Protein AF-A0A960SSP0-F1 (afdb_monomer_lite)

Radius of gyration: 25.11 Å; chains: 1; bounding box: 45×37×105 Å

Foldseek 3Di:
DVLLVVLLCVLVPDDALLNVLCVVLDPVVVVVVCVVVVADVVVVGDDFDWDFDFHWAQDPNDIDTDTDTDGNVRSVVSNVVPCVCVVRVVGCVLSVVLSVVLVVLVVVQVVLVVDPVSNVLSSVLSNQSVPQDDDPVRNSVSSVVSVVVNVVSPDDCVVVVVVVVVVPPDDDDDDD

Secondary structure (DSSP, 8-state):
-HHHHHHHHHHH----HHHHHHHHT-HHHHHHHHHHTT--GGGT------EEE--EEEETTEEEE--EEE-HHHHHHHTT-TTHHHH-TTTTHHHHHHHHHHHHTHHHHHHHTTSHHHHHHHHHHHHGGGT--SSHHHHHHHHHHHHHHHHHHHS-THHHHHHHHHTT--PPPPP-

Sequence (176 aa):
TRAVIWNLHKVMAIKDEIFVAHQLTSEEKHRRDRARFSIDPERGDRLSYRHLNRPQFALWGREFAWNMKTRDWMLNIMKRLKWLRRVLPDWHRPERDFRDWYLSLLPGFEQAARRTSDYERFLQVLRLPEEVSGYREIRYPKMAEARARAEKLLQPEAAAEGVQRESRSVPKPERV

pLDDT: mean 83.31, std 13.21, range [41.38, 95.31]

Structure (mmCIF, N/CA/C/O backbone):
data_AF-A0A960SSP0-F1
#
_entry.id   AF-A0A960SSP0-F1
#
loop_
_atom_site.group_PDB
_atom_site.id
_atom_site.type_symbol
_atom_site.label_atom_id
_atom_site.label_alt_id
_atom_site.label_comp_id
_atom_site.label_asym_id
_atom_site.label_entity_id
_atom_site.label_seq_id
_atom_site.pdbx_PDB_ins_code
_atom_site.Cartn_x
_atom_site.Cartn_y
_atom_site.Cartn_z
_atom_site.occupancy
_atom_site.B_iso_or_equiv
_atom_site.auth_seq_id
_atom_site.auth_comp_id
_atom_site.auth_asym_id
_atom_site.auth_atom_id
_atom_site.pdbx_PDB_model_num
ATOM 1 N N . THR A 1 1 ? -18.742 9.582 4.870 1.00 72.81 1 THR A N 1
ATOM 2 C CA . THR A 1 1 ? -17.690 10.590 5.148 1.00 72.81 1 THR A CA 1
ATOM 3 C C . THR A 1 1 ? -16.520 10.421 4.197 1.00 72.81 1 THR A C 1
ATOM 5 O O . THR A 1 1 ? -16.103 9.290 3.979 1.00 72.81 1 THR A O 1
ATOM 8 N N . ARG A 1 2 ? -15.971 11.508 3.625 1.00 86.31 2 ARG A N 1
ATOM 9 C CA . ARG A 1 2 ? -14.882 11.459 2.618 1.00 86.31 2 ARG A CA 1
ATOM 10 C C . ARG A 1 2 ? -13.644 10.673 3.080 1.00 86.31 2 ARG A C 1
ATOM 12 O O . ARG A 1 2 ? -13.039 9.977 2.274 1.00 86.31 2 ARG A O 1
ATOM 19 N N . ALA A 1 3 ? -13.312 10.758 4.371 1.00 85.44 3 ALA A N 1
ATOM 20 C CA . ALA A 1 3 ? -12.168 10.067 4.969 1.00 85.44 3 ALA A CA 1
ATOM 21 C C . ALA A 1 3 ? -12.239 8.540 4.798 1.00 85.44 3 ALA A C 1
ATOM 23 O O . ALA A 1 3 ? -11.236 7.931 4.450 1.00 85.44 3 ALA A O 1
ATOM 24 N N . VAL A 1 4 ? -13.427 7.940 4.956 1.00 87.06 4 VAL A N 1
ATOM 25 C CA . VAL A 1 4 ? -13.623 6.490 4.780 1.00 87.06 4 VAL A CA 1
ATOM 26 C C . VAL A 1 4 ? -13.275 6.075 3.359 1.00 87.06 4 VAL A C 1
ATOM 28 O O . VAL A 1 4 ? -12.458 5.189 3.166 1.00 87.06 4 VAL A O 1
ATOM 31 N N . ILE A 1 5 ? -13.851 6.746 2.359 1.00 89.12 5 ILE A N 1
ATOM 32 C CA . ILE A 1 5 ? -13.643 6.405 0.944 1.00 89.12 5 ILE A CA 1
ATOM 33 C C . ILE A 1 5 ? -12.162 6.551 0.574 1.00 89.12 5 ILE A C 1
ATOM 35 O O . ILE A 1 5 ? -11.574 5.659 -0.035 1.00 89.12 5 ILE A O 1
ATOM 39 N N . TRP A 1 6 ? -11.552 7.666 0.981 1.00 92.19 6 TRP A N 1
ATOM 40 C CA . TRP A 1 6 ? -10.153 7.965 0.691 1.00 92.19 6 TRP A CA 1
ATOM 41 C C . TRP A 1 6 ? -9.195 6.941 1.311 1.00 92.19 6 TRP A C 1
ATOM 43 O O . TRP A 1 6 ? -8.344 6.375 0.619 1.00 92.19 6 TRP A O 1
ATOM 53 N N . ASN A 1 7 ? -9.349 6.671 2.608 1.00 93.00 7 ASN A N 1
ATOM 54 C CA . ASN A 1 7 ? -8.443 5.790 3.335 1.00 93.00 7 ASN A CA 1
ATOM 55 C C . ASN A 1 7 ? -8.711 4.317 3.046 1.00 93.00 7 ASN A C 1
ATOM 57 O O . ASN A 1 7 ? -7.754 3.550 2.983 1.00 93.00 7 ASN A O 1
ATOM 61 N N . LEU A 1 8 ? -9.955 3.937 2.742 1.00 92.31 8 LEU A N 1
ATOM 62 C CA . LEU A 1 8 ? -10.277 2.608 2.234 1.00 92.31 8 LEU A CA 1
ATOM 63 C C . LEU A 1 8 ? -9.542 2.331 0.918 1.00 92.31 8 LEU A C 1
ATOM 65 O O . LEU A 1 8 ? -8.836 1.331 0.807 1.00 92.31 8 LEU A O 1
ATOM 69 N N . HIS A 1 9 ? -9.625 3.248 -0.050 1.00 91.50 9 HIS A N 1
ATOM 70 C CA . HIS A 1 9 ? -8.856 3.133 -1.290 1.00 91.50 9 HIS A CA 1
ATOM 71 C C . HIS A 1 9 ? -7.350 3.015 -1.006 1.00 91.50 9 HIS A C 1
ATOM 73 O O . HIS A 1 9 ? -6.680 2.147 -1.567 1.00 91.50 9 HIS A O 1
ATOM 79 N N . LYS A 1 10 ? -6.819 3.839 -0.091 1.00 91.38 10 LYS A N 1
ATOM 80 C CA . LYS A 1 10 ? -5.401 3.812 0.287 1.00 91.38 10 LYS A CA 1
ATOM 81 C C . LYS A 1 10 ? -4.963 2.450 0.838 1.00 91.38 10 LYS A C 1
ATOM 83 O O . LYS A 1 10 ? -3.940 1.937 0.391 1.00 91.38 10 LYS A O 1
ATOM 88 N N . VAL A 1 11 ? -5.707 1.863 1.780 1.00 92.62 11 VAL A N 1
ATOM 89 C CA . VAL A 1 11 ? -5.340 0.568 2.392 1.00 92.62 11 VAL A CA 1
ATOM 90 C C . VAL A 1 11 ? -5.594 -0.619 1.463 1.00 92.62 11 VAL A C 1
ATOM 92 O O . VAL A 1 11 ? -4.915 -1.636 1.566 1.00 92.62 11 VAL A O 1
ATOM 95 N N . MET A 1 12 ? -6.533 -0.495 0.520 1.00 89.75 12 MET A N 1
ATOM 96 C CA . MET A 1 12 ? -6.771 -1.514 -0.505 1.00 89.75 12 MET A CA 1
ATOM 97 C C . MET A 1 12 ? -5.713 -1.496 -1.616 1.00 89.75 12 MET A C 1
ATOM 99 O O . MET A 1 12 ? -5.449 -2.535 -2.222 1.00 89.75 12 MET A O 1
ATOM 103 N N . ALA A 1 13 ? -5.082 -0.347 -1.873 1.00 88.81 13 ALA A N 1
ATOM 104 C CA . ALA A 1 13 ? -4.062 -0.162 -2.904 1.00 88.81 13 ALA A CA 1
ATOM 105 C C . ALA A 1 13 ? -2.682 -0.724 -2.497 1.00 88.81 13 ALA A C 1
ATOM 107 O O . ALA A 1 13 ? -1.667 -0.020 -2.518 1.00 88.81 13 ALA A O 1
ATOM 108 N N . ILE A 1 14 ? -2.631 -2.012 -2.147 1.00 85.81 14 ILE A N 1
ATOM 109 C CA . ILE A 1 14 ? -1.393 -2.721 -1.808 1.00 85.81 14 ILE A CA 1
ATOM 110 C C . ILE A 1 14 ? -0.559 -2.899 -3.083 1.00 85.81 14 ILE A C 1
ATOM 112 O O . ILE A 1 14 ? -0.909 -3.666 -3.983 1.00 85.81 14 ILE A O 1
ATOM 116 N N . LYS A 1 15 ? 0.555 -2.166 -3.169 1.00 82.12 15 LYS A N 1
ATOM 117 C CA . LYS A 1 15 ? 1.487 -2.224 -4.300 1.00 82.12 15 LYS A CA 1
ATOM 118 C C . LYS A 1 15 ? 2.500 -3.342 -4.086 1.00 82.12 15 LYS A C 1
ATOM 120 O O . 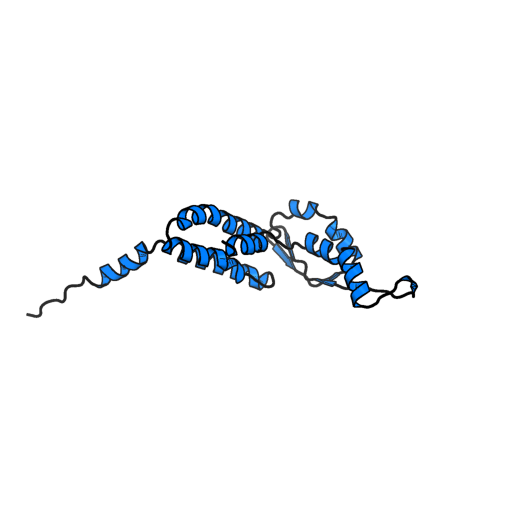LYS A 1 15 ? 3.585 -3.094 -3.566 1.00 82.12 15 LYS A O 1
ATOM 125 N N . ASP A 1 16 ? 2.141 -4.549 -4.501 1.00 86.44 16 ASP A N 1
ATOM 126 C CA . ASP A 1 16 ? 3.095 -5.654 -4.564 1.00 86.44 16 ASP A CA 1
ATOM 127 C C . ASP A 1 16 ? 4.009 -5.562 -5.794 1.00 86.44 16 ASP A C 1
ATOM 129 O O . ASP A 1 16 ? 3.751 -4.822 -6.748 1.00 86.44 16 ASP A O 1
ATOM 133 N N . GLU A 1 17 ? 5.104 -6.316 -5.791 1.00 86.25 17 GLU A N 1
ATOM 134 C CA . GLU A 1 17 ? 6.121 -6.242 -6.836 1.00 86.25 17 GLU A CA 1
ATOM 135 C C . GLU A 1 17 ? 5.588 -6.712 -8.197 1.00 86.25 17 GLU A C 1
ATOM 137 O O . GLU A 1 17 ? 6.071 -6.250 -9.229 1.00 86.25 17 GLU A O 1
ATOM 142 N N . ILE A 1 18 ? 4.560 -7.570 -8.230 1.00 88.19 18 ILE A N 1
ATOM 143 C CA . ILE A 1 18 ? 3.871 -7.959 -9.474 1.00 88.19 18 ILE A CA 1
ATOM 144 C C . ILE A 1 18 ? 3.115 -6.766 -10.057 1.00 88.19 18 ILE A C 1
ATOM 146 O O . ILE A 1 18 ? 3.215 -6.495 -11.256 1.00 88.19 18 ILE A O 1
ATOM 150 N N . PHE A 1 19 ? 2.366 -6.044 -9.224 1.00 88.19 19 PHE A N 1
ATOM 151 C CA . PHE A 1 19 ? 1.641 -4.847 -9.626 1.00 88.19 19 PHE A CA 1
ATOM 152 C C . PHE A 1 19 ? 2.610 -3.742 -10.047 1.00 88.19 19 PHE A C 1
ATOM 154 O O . PHE A 1 19 ? 2.418 -3.126 -11.093 1.00 88.19 19 PHE A O 1
ATOM 161 N N . VAL A 1 20 ? 3.699 -3.539 -9.302 1.00 87.75 20 VAL A N 1
ATOM 162 C CA . VAL A 1 20 ? 4.761 -2.593 -9.673 1.00 87.75 20 VAL A CA 1
ATOM 163 C C . VAL A 1 20 ? 5.387 -2.979 -11.014 1.00 87.75 20 VAL A C 1
ATOM 165 O O . VAL A 1 20 ? 5.514 -2.125 -11.887 1.00 87.75 20 VAL A O 1
ATOM 168 N N . ALA A 1 21 ? 5.713 -4.255 -11.231 1.00 90.69 21 ALA A N 1
ATOM 169 C CA . ALA A 1 21 ? 6.261 -4.730 -12.499 1.00 90.69 21 ALA A CA 1
ATOM 170 C C . ALA A 1 21 ? 5.289 -4.516 -13.669 1.00 90.69 21 ALA A C 1
ATOM 172 O O . ALA A 1 21 ? 5.709 -4.115 -14.756 1.00 90.69 21 ALA A O 1
ATOM 173 N N . HIS A 1 22 ? 3.988 -4.726 -13.451 1.00 91.44 22 HIS A N 1
ATOM 174 C CA . HIS A 1 22 ? 2.963 -4.419 -14.445 1.00 91.44 22 HIS A CA 1
ATOM 175 C C . HIS A 1 22 ? 2.925 -2.921 -14.779 1.00 91.44 22 HIS A C 1
ATOM 177 O O . HIS A 1 22 ? 3.015 -2.562 -15.950 1.00 91.44 22 HIS A O 1
ATOM 183 N N . GLN A 1 23 ? 2.884 -2.051 -13.765 1.00 90.44 23 GLN A N 1
ATOM 184 C CA . GLN A 1 23 ? 2.851 -0.597 -13.952 1.00 90.44 23 GLN A CA 1
ATOM 185 C C . GLN A 1 23 ? 4.121 -0.053 -14.617 1.00 90.44 23 GLN A C 1
ATOM 187 O O . GLN A 1 23 ? 4.051 0.883 -15.409 1.00 90.44 23 GLN A O 1
ATOM 192 N N . LEU A 1 24 ? 5.286 -0.624 -14.304 1.00 89.06 24 LEU A N 1
ATOM 193 C CA . LEU A 1 24 ? 6.568 -0.211 -14.878 1.00 89.06 24 LEU A CA 1
ATOM 194 C C . LEU A 1 24 ? 6.767 -0.670 -16.323 1.00 89.06 24 LEU A C 1
ATOM 196 O O . LEU A 1 24 ? 7.598 -0.084 -17.005 1.00 89.06 24 LEU A O 1
ATOM 200 N N . THR A 1 25 ? 6.017 -1.675 -16.778 1.00 90.38 25 THR A N 1
ATOM 201 C CA . THR A 1 25 ? 6.098 -2.226 -18.142 1.00 90.38 25 THR A CA 1
ATOM 202 C C . THR A 1 25 ? 4.825 -1.983 -18.953 1.00 90.38 25 THR A C 1
ATOM 204 O O . THR A 1 25 ? 4.593 -2.666 -19.955 1.00 90.38 25 THR A O 1
ATOM 207 N N . SER A 1 26 ? 3.961 -1.067 -18.505 1.00 91.25 26 SER A N 1
ATOM 208 C CA . SER A 1 26 ? 2.703 -0.771 -19.185 1.00 91.25 26 SER A CA 1
ATOM 209 C C . SER A 1 26 ?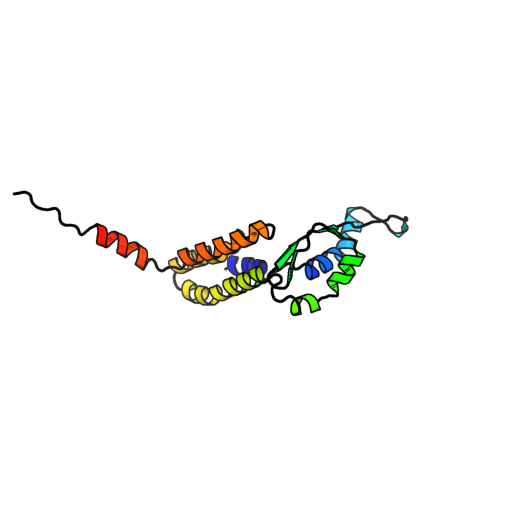 2.935 0.069 -20.441 1.00 91.25 26 SER A C 1
ATOM 211 O O . SER A 1 26 ? 3.784 0.963 -20.483 1.00 91.25 26 SER A O 1
ATOM 213 N N . GLU A 1 27 ? 2.141 -0.193 -21.479 1.00 90.62 27 GLU A N 1
ATOM 214 C CA . GLU A 1 27 ? 2.230 0.555 -22.736 1.00 90.62 27 GLU A CA 1
ATOM 215 C C . GLU A 1 27 ? 1.896 2.034 -22.549 1.00 90.62 27 GLU A C 1
ATOM 217 O O . GLU A 1 27 ? 2.519 2.891 -23.170 1.00 90.62 27 GLU A O 1
ATOM 222 N N . GLU A 1 28 ? 0.951 2.343 -21.661 1.00 91.56 28 GLU A N 1
ATOM 223 C CA . GLU A 1 28 ? 0.579 3.715 -21.321 1.00 91.56 28 GLU A CA 1
ATOM 224 C C . GLU A 1 28 ? 1.751 4.493 -20.725 1.00 91.56 28 GLU A C 1
ATOM 226 O O . GLU A 1 28 ? 1.990 5.638 -21.114 1.00 91.56 28 GLU A O 1
ATOM 231 N N . LYS A 1 29 ? 2.510 3.868 -19.813 1.00 90.25 29 LYS A N 1
ATOM 232 C CA . LYS A 1 29 ? 3.726 4.463 -19.255 1.00 90.25 29 LYS A CA 1
ATOM 233 C C . LYS A 1 29 ? 4.740 4.708 -20.365 1.00 90.25 29 LYS A C 1
ATOM 235 O O . LYS A 1 29 ? 5.230 5.824 -20.486 1.00 90.25 29 LYS A O 1
ATOM 240 N N . HIS A 1 30 ? 5.010 3.708 -21.204 1.00 90.31 30 HIS A N 1
ATOM 241 C CA . HIS A 1 30 ? 5.970 3.864 -22.297 1.00 90.31 30 HIS A CA 1
ATOM 242 C C . HIS A 1 30 ? 5.548 4.958 -23.285 1.00 90.31 30 HIS A C 1
ATOM 244 O O . HIS A 1 30 ? 6.385 5.733 -23.735 1.00 90.31 30 HIS A O 1
ATOM 250 N N . ARG A 1 31 ? 4.253 5.066 -23.604 1.00 89.94 31 ARG A N 1
ATOM 251 C CA . ARG A 1 31 ? 3.712 6.125 -24.470 1.00 89.94 31 ARG A CA 1
ATOM 252 C C . ARG A 1 31 ? 3.901 7.505 -23.843 1.00 89.94 31 ARG A C 1
ATOM 254 O O . ARG A 1 31 ? 4.348 8.422 -24.525 1.00 89.94 31 ARG A O 1
ATOM 261 N N . ARG A 1 32 ? 3.606 7.640 -22.547 1.00 91.38 32 ARG A N 1
ATOM 262 C CA . ARG A 1 32 ? 3.792 8.886 -21.792 1.00 91.38 32 ARG A CA 1
ATOM 263 C C . ARG A 1 32 ? 5.261 9.285 -21.710 1.00 91.38 32 ARG A C 1
ATOM 265 O O . ARG A 1 32 ? 5.570 10.456 -21.890 1.00 91.38 32 ARG A O 1
ATOM 272 N N . ASP A 1 33 ? 6.152 8.332 -21.464 1.00 91.12 33 ASP A N 1
ATOM 273 C CA . ASP A 1 33 ? 7.590 8.585 -21.395 1.00 91.12 33 ASP A CA 1
ATOM 274 C C . ASP A 1 33 ? 8.135 8.999 -22.768 1.00 91.12 33 ASP A C 1
ATOM 276 O O . ASP A 1 33 ? 8.854 9.990 -22.855 1.00 91.12 33 ASP A O 1
ATOM 280 N N . ARG A 1 34 ? 7.732 8.318 -23.852 1.00 90.06 34 ARG A N 1
ATOM 281 C CA . ARG A 1 34 ? 8.105 8.720 -25.219 1.00 90.06 34 ARG A CA 1
ATOM 282 C C . ARG A 1 34 ? 7.650 10.137 -25.543 1.00 90.06 34 ARG A C 1
ATOM 284 O O . ARG A 1 34 ? 8.454 10.922 -26.025 1.00 90.06 34 ARG A O 1
ATOM 291 N N . ALA A 1 35 ? 6.402 10.478 -25.220 1.00 90.69 35 ALA A N 1
ATOM 292 C CA . ALA A 1 35 ? 5.884 11.829 -25.420 1.00 90.69 35 ALA A CA 1
ATOM 293 C C . ALA A 1 35 ? 6.632 12.867 -24.568 1.00 90.69 35 ALA A C 1
ATOM 295 O O . ALA A 1 35 ? 6.958 13.944 -25.049 1.00 90.69 35 ALA A O 1
ATOM 296 N N . ARG A 1 36 ? 6.941 12.537 -23.308 1.00 90.94 36 ARG A N 1
ATOM 297 C CA . ARG A 1 36 ? 7.645 13.434 -22.383 1.00 90.94 36 ARG A CA 1
ATOM 298 C C . ARG A 1 36 ? 9.068 13.752 -22.835 1.00 90.94 36 ARG A C 1
ATOM 300 O O . ARG A 1 36 ? 9.532 14.864 -22.615 1.00 90.94 36 ARG A O 1
ATOM 307 N N . PHE A 1 37 ? 9.759 12.767 -23.396 1.00 88.62 37 PHE A N 1
ATOM 308 C CA . PHE A 1 37 ? 11.144 12.903 -23.843 1.00 88.62 37 PHE A CA 1
ATOM 309 C C . PHE A 1 37 ? 11.264 13.145 -25.354 1.00 88.62 37 PHE A C 1
ATOM 311 O O . PHE A 1 37 ? 12.374 13.100 -25.871 1.00 88.62 37 PHE A O 1
ATOM 318 N N . SER A 1 38 ? 10.146 13.394 -26.048 1.00 88.62 38 SER A N 1
ATOM 319 C CA . SER A 1 38 ? 10.092 13.607 -27.501 1.00 88.62 38 SER A CA 1
ATOM 320 C C . SER A 1 38 ? 10.831 12.527 -28.304 1.00 88.62 38 SER A C 1
ATOM 322 O O . SER A 1 38 ? 11.517 12.830 -29.272 1.00 88.62 38 SER A O 1
ATOM 324 N N . ILE A 1 39 ? 10.709 11.269 -27.871 1.00 85.44 39 ILE A N 1
ATOM 325 C CA . ILE A 1 39 ? 11.385 10.117 -28.475 1.00 85.44 39 ILE A CA 1
ATOM 326 C C . ILE A 1 39 ? 10.571 9.636 -29.668 1.00 85.44 39 ILE A C 1
ATOM 328 O O . ILE A 1 39 ? 9.436 9.180 -29.486 1.00 85.44 39 ILE A O 1
ATOM 332 N N . ASP A 1 40 ? 11.175 9.673 -30.853 1.00 84.12 40 ASP A N 1
ATOM 333 C CA . ASP A 1 40 ? 10.576 9.181 -32.089 1.00 84.12 40 ASP A CA 1
ATOM 334 C C . ASP A 1 40 ? 11.295 7.904 -32.571 1.00 84.12 40 ASP A C 1
ATOM 336 O O . ASP A 1 40 ? 12.419 7.968 -33.083 1.00 84.12 40 ASP A O 1
ATOM 340 N N . PRO A 1 41 ? 10.672 6.716 -32.420 1.00 80.12 41 PRO A N 1
ATOM 341 C CA . PRO A 1 41 ? 11.258 5.463 -32.885 1.00 80.12 41 PRO A CA 1
ATOM 342 C C . PRO A 1 41 ? 11.528 5.439 -34.393 1.00 80.12 41 PRO A C 1
ATOM 344 O O . PRO A 1 41 ? 12.458 4.754 -34.817 1.00 80.12 41 PRO A O 1
ATO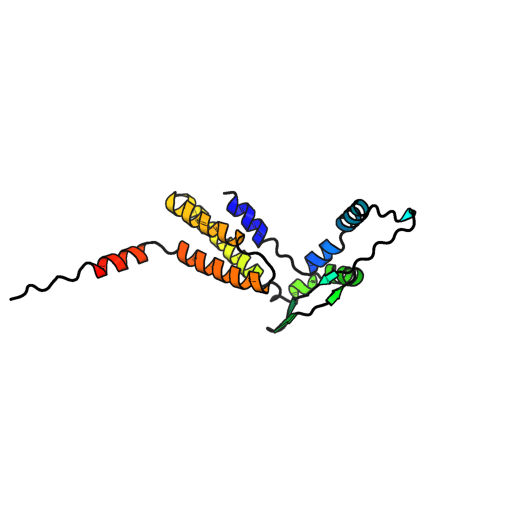M 347 N N . GLU A 1 42 ? 10.751 6.173 -35.200 1.00 83.69 42 GLU A N 1
ATOM 348 C CA . GLU A 1 42 ? 10.916 6.208 -36.659 1.00 83.69 42 GLU A CA 1
ATOM 349 C C . GLU A 1 42 ? 12.162 6.997 -37.074 1.00 83.69 42 GLU A C 1
ATOM 351 O O . GLU A 1 42 ? 12.784 6.692 -38.090 1.00 83.69 42 GLU A O 1
ATOM 356 N N . ARG A 1 43 ? 12.601 7.947 -36.238 1.00 84.56 43 ARG A N 1
ATOM 357 C CA . ARG A 1 43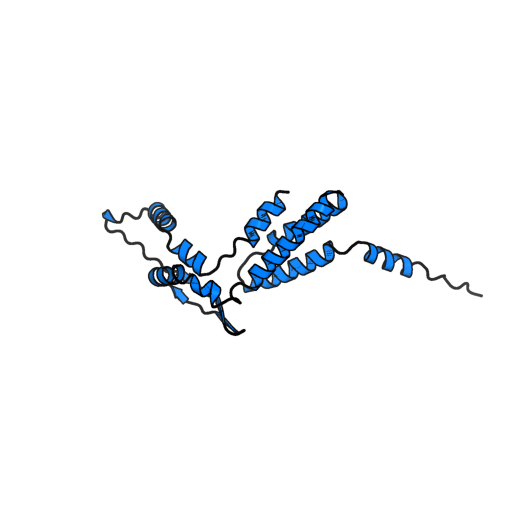 ? 13.878 8.665 -36.397 1.00 84.56 43 ARG A CA 1
ATOM 358 C C . ARG A 1 43 ? 15.085 7.885 -35.872 1.00 84.56 43 ARG A C 1
ATOM 360 O O . ARG A 1 43 ? 16.217 8.335 -36.030 1.00 84.56 43 ARG A O 1
ATOM 367 N N . GLY A 1 44 ? 14.857 6.714 -35.274 1.00 85.31 44 GLY A N 1
ATOM 368 C CA . GLY A 1 44 ? 15.898 5.854 -34.712 1.00 85.31 44 GLY A CA 1
ATOM 369 C C . GLY A 1 44 ? 16.198 6.090 -33.229 1.00 85.31 44 GLY A C 1
ATOM 370 O O . GLY A 1 44 ? 17.140 5.482 -32.709 1.00 85.31 44 GLY A O 1
ATOM 371 N N . ASP A 1 45 ? 15.407 6.909 -32.527 1.00 86.69 45 ASP A N 1
ATOM 372 C CA . ASP A 1 45 ? 15.612 7.162 -31.102 1.00 86.69 45 ASP A CA 1
ATOM 373 C C . ASP A 1 45 ? 15.345 5.906 -30.263 1.00 86.69 45 ASP A C 1
ATOM 375 O O . ASP A 1 45 ? 14.397 5.145 -30.485 1.00 86.69 45 ASP A O 1
ATOM 379 N N . ARG A 1 46 ? 16.178 5.688 -29.241 1.00 83.62 46 ARG A N 1
ATOM 380 C CA . ARG A 1 46 ? 16.072 4.528 -28.347 1.00 83.62 46 ARG A CA 1
ATOM 381 C C . ARG A 1 46 ? 15.920 4.965 -26.903 1.00 83.62 46 ARG A C 1
ATOM 383 O O . ARG A 1 46 ? 16.731 5.722 -26.380 1.00 83.62 46 ARG A O 1
ATOM 390 N N . LEU A 1 47 ? 14.930 4.389 -26.228 1.00 85.19 47 LEU A N 1
ATOM 391 C CA . LEU A 1 47 ? 14.729 4.545 -24.793 1.00 85.19 47 LEU A CA 1
ATOM 392 C C . LEU A 1 47 ? 15.048 3.226 -24.088 1.00 85.19 47 LEU A C 1
ATOM 394 O O . LEU A 1 47 ? 14.449 2.192 -24.381 1.00 85.19 47 LEU A O 1
ATOM 398 N N . SER A 1 48 ? 16.004 3.255 -23.158 1.00 85.31 48 SER A N 1
ATOM 399 C CA . SER A 1 48 ? 16.373 2.087 -22.357 1.00 85.31 48 SER A CA 1
ATOM 400 C C . SER A 1 48 ? 16.015 2.297 -20.892 1.00 85.31 48 SER A C 1
ATOM 402 O O . SER A 1 48 ? 16.460 3.267 -20.279 1.00 85.31 48 SER A O 1
ATOM 404 N N . TYR A 1 49 ? 15.273 1.359 -20.312 1.00 88.50 49 TYR A N 1
ATOM 405 C CA . TYR A 1 49 ? 14.851 1.435 -18.920 1.00 88.50 49 TYR A CA 1
ATOM 406 C C . TYR A 1 49 ? 15.776 0.640 -17.994 1.00 88.50 49 TYR A C 1
ATOM 408 O O . TYR A 1 49 ? 16.090 -0.536 -18.218 1.00 88.50 49 TYR A O 1
ATOM 416 N N . ARG A 1 50 ? 16.206 1.297 -16.915 1.00 88.81 50 ARG A N 1
ATOM 417 C CA . ARG A 1 50 ? 16.952 0.698 -15.805 1.00 88.81 50 ARG A CA 1
ATOM 418 C C . ARG A 1 50 ? 16.234 1.040 -14.513 1.00 88.81 50 ARG A C 1
ATOM 420 O O . ARG A 1 50 ? 16.141 2.207 -14.153 1.00 88.81 50 ARG A O 1
ATOM 427 N N . HIS A 1 51 ? 15.745 0.020 -13.817 1.00 87.62 51 HIS A N 1
ATOM 428 C CA . HIS A 1 51 ? 14.976 0.213 -12.591 1.00 87.62 51 HIS A CA 1
ATOM 429 C C . HIS A 1 51 ? 15.831 -0.158 -11.386 1.00 87.62 51 HIS A C 1
ATOM 431 O O . HIS A 1 51 ? 16.347 -1.277 -11.305 1.00 87.62 51 HIS A O 1
ATOM 437 N N . LEU A 1 52 ? 15.990 0.791 -10.468 1.00 86.06 52 LEU A N 1
ATOM 438 C CA . LEU A 1 52 ? 16.626 0.572 -9.174 1.00 86.06 52 LEU A CA 1
ATOM 439 C C . LEU A 1 52 ? 15.563 0.034 -8.223 1.00 86.06 52 LEU A C 1
ATOM 441 O O . LEU A 1 52 ? 14.720 0.789 -7.748 1.00 86.06 52 LEU A O 1
ATOM 445 N N . ASN A 1 53 ? 15.582 -1.276 -7.990 1.00 81.62 53 ASN A N 1
ATOM 446 C CA . ASN A 1 53 ? 14.586 -1.946 -7.169 1.00 81.62 53 ASN A CA 1
ATOM 447 C C . ASN A 1 53 ? 15.252 -2.635 -5.978 1.00 81.62 53 ASN A C 1
ATOM 449 O O . ASN A 1 53 ? 16.348 -3.187 -6.089 1.00 81.62 53 ASN A O 1
ATOM 453 N N . ARG A 1 54 ? 14.550 -2.635 -4.846 1.00 82.50 54 ARG A N 1
ATOM 454 C CA . ARG A 1 54 ? 14.893 -3.426 -3.665 1.00 82.50 54 ARG A CA 1
ATOM 455 C C . ARG A 1 54 ? 13.760 -4.417 -3.403 1.00 82.50 54 ARG A C 1
ATOM 457 O O . ARG A 1 54 ? 12.929 -4.133 -2.542 1.00 82.50 54 ARG A O 1
ATOM 464 N N . PRO A 1 55 ? 13.637 -5.494 -4.205 1.00 79.94 55 PRO A N 1
ATOM 465 C CA . PRO A 1 55 ? 12.586 -6.485 -4.001 1.00 79.94 55 PRO A CA 1
ATOM 466 C C . PRO A 1 55 ? 12.675 -7.069 -2.590 1.00 79.94 55 PRO A C 1
ATOM 468 O O . PRO A 1 55 ? 13.779 -7.309 -2.092 1.00 79.94 55 PRO A O 1
ATOM 471 N N . GLN A 1 56 ? 11.519 -7.273 -1.957 1.00 80.25 56 GLN A N 1
ATOM 472 C CA . GLN A 1 56 ? 11.446 -7.846 -0.619 1.00 80.25 56 GLN A CA 1
ATOM 473 C C . GLN A 1 56 ? 10.447 -8.996 -0.596 1.00 80.25 56 GLN A C 1
ATOM 475 O O . GLN A 1 56 ? 9.259 -8.819 -0.862 1.00 80.25 56 GLN A O 1
ATOM 480 N N . PHE A 1 57 ? 10.929 -10.182 -0.242 1.00 81.31 57 PHE A N 1
ATOM 481 C CA . PHE A 1 57 ? 10.104 -11.380 -0.148 1.00 81.31 57 PHE A CA 1
ATOM 482 C C . PHE A 1 57 ? 10.161 -11.944 1.265 1.00 81.31 57 PHE A C 1
ATOM 484 O O . PHE A 1 57 ? 11.232 -12.040 1.859 1.00 81.31 57 PHE A O 1
ATOM 491 N N . ALA A 1 58 ? 9.006 -12.344 1.785 1.00 79.81 58 ALA A N 1
ATOM 492 C CA . ALA A 1 58 ? 8.919 -13.155 2.989 1.00 79.81 58 ALA A CA 1
ATOM 493 C C . ALA A 1 58 ? 8.815 -14.624 2.559 1.00 79.81 58 ALA A C 1
ATOM 495 O O . ALA A 1 58 ? 7.847 -15.005 1.899 1.00 79.81 58 ALA A O 1
ATOM 496 N N . LEU A 1 59 ? 9.824 -15.431 2.891 1.00 78.19 59 LEU A N 1
ATOM 497 C CA . LEU A 1 59 ? 9.859 -16.866 2.605 1.00 78.19 59 LEU A CA 1
ATOM 498 C C . LEU A 1 59 ? 10.286 -17.619 3.870 1.00 78.19 59 LEU A C 1
ATOM 500 O O . LEU A 1 59 ? 11.340 -17.334 4.434 1.00 78.19 59 LEU A O 1
ATOM 504 N N . TRP A 1 60 ? 9.463 -18.573 4.316 1.00 74.94 60 TRP A N 1
ATOM 505 C CA . TRP A 1 60 ? 9.713 -19.406 5.507 1.00 74.94 60 TRP A CA 1
ATOM 506 C C . TRP A 1 60 ? 10.075 -18.604 6.771 1.00 74.94 60 TRP A C 1
ATOM 508 O O . TRP A 1 60 ? 11.024 -18.930 7.480 1.00 74.94 60 TRP A O 1
ATOM 518 N N . GLY A 1 61 ? 9.351 -17.511 7.030 1.00 74.88 61 GLY A N 1
ATOM 519 C CA . GLY A 1 61 ? 9.598 -16.646 8.191 1.00 74.88 61 GLY A CA 1
ATOM 520 C C . GLY A 1 61 ? 10.885 -15.817 8.115 1.00 74.88 61 GLY A C 1
ATOM 521 O O . GLY A 1 61 ? 11.223 -15.135 9.078 1.00 74.88 61 GLY A O 1
ATOM 522 N N . ARG A 1 62 ? 11.603 -15.846 6.985 1.00 78.44 62 ARG A N 1
ATOM 523 C CA . ARG A 1 62 ? 12.775 -15.004 6.727 1.00 78.44 62 ARG A CA 1
ATOM 524 C C . ARG A 1 62 ? 12.440 -13.944 5.689 1.00 78.44 62 ARG A C 1
ATOM 526 O O . ARG A 1 62 ? 11.811 -14.228 4.668 1.00 78.44 62 ARG A O 1
ATOM 533 N N . GLU A 1 63 ? 12.881 -12.720 5.948 1.00 80.75 63 GLU A N 1
ATOM 534 C CA . GLU A 1 63 ? 12.770 -11.624 4.993 1.00 80.75 63 GLU A CA 1
ATOM 535 C C . GLU A 1 63 ? 14.029 -11.552 4.131 1.00 80.75 63 GLU A C 1
ATOM 537 O O . GLU A 1 63 ? 15.139 -11.349 4.619 1.00 80.75 63 GLU A O 1
ATOM 542 N N . PHE A 1 64 ? 13.846 -11.710 2.827 1.00 82.81 64 PHE A N 1
ATOM 543 C CA . PHE A 1 64 ? 14.896 -11.565 1.834 1.00 82.81 64 PHE A CA 1
ATOM 544 C C . PHE A 1 64 ? 14.729 -10.219 1.145 1.00 82.81 64 PHE A C 1
ATOM 546 O O . PHE A 1 64 ? 13.763 -10.008 0.414 1.00 82.81 64 PHE A O 1
ATOM 553 N N . ALA A 1 65 ? 15.683 -9.318 1.365 1.00 84.25 65 ALA A N 1
ATOM 554 C CA . ALA A 1 65 ? 15.735 -8.016 0.718 1.00 84.25 65 ALA A CA 1
ATOM 555 C C . ALA A 1 65 ? 17.130 -7.785 0.139 1.00 84.25 65 ALA A C 1
ATOM 557 O O . ALA A 1 65 ? 18.126 -7.866 0.854 1.00 84.25 65 ALA A O 1
ATOM 558 N N . TRP A 1 66 ? 17.209 -7.451 -1.145 1.00 86.62 66 TRP A N 1
ATOM 559 C CA . TRP A 1 66 ? 18.477 -7.139 -1.804 1.00 86.62 66 TRP A CA 1
ATOM 560 C C . TRP A 1 66 ? 18.305 -5.997 -2.796 1.00 86.62 66 TRP A C 1
ATOM 562 O O . TRP A 1 66 ? 17.214 -5.770 -3.311 1.00 86.62 66 TRP A O 1
ATOM 572 N N . ASN A 1 67 ? 19.384 -5.268 -3.069 1.00 87.19 67 ASN A N 1
ATOM 573 C CA . ASN A 1 67 ? 19.387 -4.208 -4.072 1.00 87.19 67 ASN A CA 1
ATOM 574 C C . ASN A 1 67 ? 19.704 -4.807 -5.444 1.00 87.19 67 ASN A C 1
ATOM 576 O O . ASN A 1 67 ? 20.714 -5.490 -5.608 1.00 87.19 67 ASN A O 1
ATOM 580 N N . MET A 1 68 ? 18.863 -4.539 -6.441 1.00 87.12 68 MET A N 1
ATOM 581 C CA . MET A 1 68 ? 19.036 -5.067 -7.791 1.00 87.12 68 MET A CA 1
ATOM 582 C C . MET A 1 68 ? 18.681 -4.030 -8.854 1.00 87.12 68 MET A C 1
ATOM 584 O O . MET A 1 68 ? 17.667 -3.336 -8.787 1.00 87.12 68 MET A O 1
ATOM 588 N N . LYS A 1 69 ? 19.512 -3.968 -9.897 1.00 88.69 69 LYS A N 1
ATOM 589 C CA . LYS A 1 69 ? 19.220 -3.205 -11.113 1.00 88.69 69 LYS A CA 1
ATOM 590 C C . LYS A 1 69 ? 18.428 -4.095 -12.067 1.00 88.69 69 LYS A C 1
ATOM 592 O O . LYS A 1 69 ? 19.010 -4.932 -12.753 1.00 88.69 69 LYS A O 1
ATOM 597 N N . THR A 1 70 ? 17.112 -3.927 -12.120 1.00 87.81 70 THR A N 1
ATOM 598 C CA . THR A 1 70 ? 16.256 -4.726 -13.009 1.00 87.81 70 THR A CA 1
ATOM 599 C C . THR A 1 70 ? 16.092 -4.082 -14.381 1.00 87.81 70 THR A C 1
ATOM 601 O O . THR A 1 70 ? 16.112 -2.856 -14.518 1.00 87.81 70 THR A O 1
ATOM 604 N N . ARG A 1 71 ? 15.913 -4.924 -15.402 1.00 89.62 71 ARG A N 1
ATOM 605 C CA . ARG A 1 71 ? 15.564 -4.526 -16.774 1.00 89.62 71 ARG A CA 1
ATOM 606 C C . ARG A 1 71 ? 14.102 -4.866 -17.066 1.00 89.62 71 ARG A C 1
ATOM 608 O O . ARG A 1 71 ? 13.525 -5.718 -16.392 1.00 89.62 71 ARG A O 1
ATOM 615 N N . ASP A 1 72 ? 13.541 -4.287 -18.121 1.00 89.94 72 ASP A N 1
ATOM 616 C CA . ASP A 1 72 ? 12.143 -4.528 -18.506 1.00 89.94 72 ASP A CA 1
ATOM 617 C C . ASP A 1 72 ? 11.816 -5.994 -18.759 1.00 89.94 72 ASP A C 1
ATOM 619 O O . ASP A 1 72 ? 10.733 -6.439 -18.400 1.00 89.94 72 ASP A O 1
ATOM 623 N N . TRP A 1 73 ? 12.735 -6.779 -19.329 1.00 90.06 73 TRP A N 1
ATOM 624 C CA . TRP A 1 73 ? 12.490 -8.210 -19.534 1.00 90.06 73 TRP A CA 1
ATOM 625 C C . TRP A 1 73 ? 12.261 -8.945 -18.203 1.00 90.06 73 TRP A C 1
ATOM 627 O O . TRP A 1 73 ? 11.371 -9.786 -18.117 1.00 90.06 73 TRP A O 1
ATOM 637 N N . MET A 1 74 ? 12.986 -8.569 -17.140 1.00 91.62 74 MET A N 1
ATOM 638 C CA . MET A 1 74 ? 12.821 -9.155 -15.804 1.00 91.62 74 MET A CA 1
ATOM 639 C C . MET A 1 74 ? 11.447 -8.795 -15.235 1.00 91.62 74 MET A C 1
ATOM 641 O O . MET A 1 74 ? 10.739 -9.655 -14.719 1.00 91.62 74 MET A O 1
ATOM 645 N N . LEU A 1 75 ? 11.032 -7.534 -15.383 1.00 91.31 75 LEU A N 1
ATOM 646 C CA . LEU A 1 75 ? 9.713 -7.069 -14.944 1.00 91.31 75 LEU A CA 1
ATOM 647 C C . LEU A 1 75 ? 8.576 -7.692 -15.775 1.00 91.31 75 LEU A C 1
ATOM 649 O O . LEU A 1 75 ? 7.521 -8.030 -15.240 1.00 91.31 75 LEU A O 1
ATOM 653 N N . ASN A 1 76 ? 8.804 -7.923 -17.069 1.00 91.69 76 ASN A N 1
ATOM 654 C CA . ASN A 1 76 ? 7.877 -8.624 -17.956 1.00 91.69 76 ASN A CA 1
ATOM 655 C C . ASN A 1 76 ? 7.682 -10.094 -17.576 1.00 91.69 76 ASN A C 1
ATOM 657 O O . ASN A 1 76 ? 6.593 -10.629 -17.793 1.00 91.69 76 ASN A O 1
ATOM 661 N N . ILE A 1 77 ? 8.694 -10.736 -16.991 1.00 92.12 77 ILE A N 1
ATOM 662 C CA . ILE A 1 77 ? 8.541 -12.052 -16.367 1.00 92.12 77 ILE A CA 1
ATOM 663 C C . ILE A 1 77 ? 7.752 -11.899 -15.065 1.00 92.12 77 ILE A C 1
ATOM 665 O O . ILE A 1 77 ? 6.699 -12.518 -14.922 1.00 92.12 77 ILE A O 1
ATOM 669 N N . MET A 1 78 ? 8.187 -11.015 -14.158 1.00 90.81 78 MET A N 1
ATOM 670 C CA . MET A 1 78 ? 7.547 -10.821 -12.847 1.00 90.81 78 MET A CA 1
ATOM 671 C C . MET A 1 78 ? 6.043 -10.541 -12.944 1.00 90.81 78 MET A C 1
ATOM 673 O O . MET A 1 78 ? 5.266 -11.134 -12.200 1.00 90.81 78 MET A O 1
ATOM 677 N N . LYS A 1 79 ? 5.594 -9.721 -13.905 1.00 91.00 79 LYS A N 1
ATOM 678 C CA . LYS A 1 79 ? 4.163 -9.402 -14.078 1.00 91.00 79 LYS A CA 1
ATOM 679 C C . LYS A 1 79 ? 3.294 -10.613 -14.459 1.00 91.00 79 LYS A C 1
ATOM 681 O O . LYS A 1 79 ? 2.075 -10.574 -14.287 1.00 91.00 79 LYS A O 1
ATOM 686 N N . ARG A 1 80 ? 3.901 -11.678 -14.999 1.00 92.88 80 ARG A N 1
ATOM 687 C CA . ARG A 1 80 ? 3.228 -12.933 -15.378 1.00 92.88 80 ARG A CA 1
ATOM 688 C C . ARG A 1 80 ? 3.203 -13.950 -14.236 1.00 92.88 80 ARG A C 1
ATOM 690 O O . ARG A 1 80 ? 2.348 -14.831 -14.232 1.00 92.88 80 ARG A O 1
ATOM 697 N N . LEU A 1 81 ? 4.063 -13.802 -13.229 1.00 91.81 81 LEU A N 1
ATOM 698 C CA . LEU A 1 81 ? 4.167 -14.708 -12.081 1.00 91.81 81 LEU A CA 1
ATOM 699 C C . LEU A 1 81 ? 3.099 -14.430 -11.007 1.00 91.81 81 LEU A C 1
ATOM 701 O O . LEU A 1 81 ? 3.379 -14.415 -9.812 1.00 91.81 81 LEU A O 1
ATOM 705 N N . LYS A 1 82 ? 1.838 -14.237 -11.417 1.00 87.56 82 LYS A N 1
ATOM 706 C CA . LYS A 1 82 ? 0.712 -13.952 -10.504 1.00 87.56 82 LYS A CA 1
ATOM 707 C C . LYS A 1 82 ? 0.489 -15.054 -9.463 1.00 87.56 82 LYS A C 1
ATOM 709 O O . LYS A 1 82 ? -0.037 -14.784 -8.386 1.00 87.56 82 LYS A O 1
ATOM 714 N N . TRP A 1 83 ? 0.910 -16.281 -9.769 1.00 89.94 83 TRP A N 1
ATOM 715 C CA . TRP A 1 83 ? 0.840 -17.427 -8.866 1.00 89.94 83 TRP A CA 1
ATOM 716 C C . TRP A 1 83 ? 1.727 -17.268 -7.621 1.00 89.94 83 TRP A C 1
ATOM 718 O O . TRP A 1 83 ? 1.402 -17.854 -6.590 1.00 89.94 83 TRP A O 1
ATOM 728 N N . LEU A 1 84 ? 2.768 -16.421 -7.656 1.00 86.44 84 LEU A N 1
ATOM 729 C CA . LEU A 1 84 ? 3.601 -16.128 -6.480 1.00 86.44 84 LEU A CA 1
ATOM 730 C C . LEU A 1 84 ? 2.782 -15.562 -5.316 1.00 86.44 84 LEU A C 1
ATOM 732 O O . LEU A 1 84 ? 3.089 -15.855 -4.168 1.00 86.44 84 LEU A O 1
ATOM 736 N N . ARG A 1 85 ? 1.686 -14.839 -5.592 1.00 85.38 85 ARG A N 1
ATOM 737 C CA . ARG A 1 85 ? 0.759 -14.354 -4.550 1.00 85.38 85 ARG A CA 1
ATOM 738 C C . ARG A 1 85 ? 0.110 -15.483 -3.749 1.00 85.38 85 ARG A C 1
ATOM 740 O O . ARG A 1 85 ? -0.304 -15.262 -2.620 1.00 85.38 85 ARG A O 1
ATOM 747 N N . ARG A 1 86 ? -0.024 -16.672 -4.347 1.00 85.12 86 ARG A N 1
ATOM 748 C CA . ARG A 1 86 ? -0.591 -17.859 -3.691 1.00 85.12 86 ARG A CA 1
ATOM 749 C C . ARG A 1 86 ? 0.480 -18.658 -2.954 1.00 85.12 86 ARG A C 1
ATOM 751 O O . ARG A 1 86 ? 0.204 -19.186 -1.889 1.00 85.12 86 ARG A O 1
ATOM 758 N N . VAL A 1 87 ? 1.686 -18.732 -3.519 1.00 86.06 87 VAL A N 1
ATOM 759 C CA . VAL A 1 87 ? 2.806 -19.512 -2.961 1.00 86.06 87 VAL A CA 1
ATOM 760 C C . VAL A 1 87 ? 3.520 -18.782 -1.823 1.00 86.06 87 VAL A C 1
ATOM 762 O O . VAL A 1 87 ? 4.078 -19.428 -0.944 1.00 86.06 87 VAL A O 1
ATOM 765 N N . LEU A 1 88 ? 3.464 -17.449 -1.799 1.00 84.25 88 LEU A N 1
ATOM 766 C CA . LEU A 1 88 ? 4.046 -16.613 -0.750 1.00 84.25 88 LEU A CA 1
ATOM 767 C C . LEU A 1 88 ? 2.933 -15.904 0.041 1.00 84.25 88 LEU A C 1
ATOM 769 O O . LEU A 1 88 ? 2.764 -14.692 -0.085 1.00 84.25 88 LEU A O 1
ATOM 773 N N . PRO A 1 89 ? 2.134 -16.626 0.847 1.00 78.50 89 PRO A N 1
ATOM 774 C CA . PRO A 1 89 ? 1.016 -16.033 1.573 1.00 78.50 89 PRO A CA 1
ATOM 775 C C . PRO A 1 89 ? 1.458 -15.077 2.686 1.00 78.50 89 PRO A C 1
ATOM 777 O O . PRO A 1 89 ? 0.651 -14.253 3.095 1.00 78.50 89 PRO A O 1
ATOM 780 N N . ASP A 1 90 ? 2.709 -15.121 3.143 1.00 83.06 90 ASP A N 1
ATOM 781 C CA . ASP A 1 90 ? 3.241 -14.133 4.093 1.00 83.06 90 ASP A CA 1
ATOM 782 C C . ASP A 1 90 ? 3.697 -12.833 3.410 1.00 83.06 90 ASP A C 1
ATOM 784 O O . ASP A 1 90 ? 3.940 -11.813 4.058 1.00 83.06 90 ASP A O 1
ATOM 788 N N . TRP A 1 91 ? 3.774 -12.825 2.079 1.00 79.94 91 TRP A N 1
ATOM 789 C CA . TRP A 1 91 ? 4.160 -11.649 1.314 1.00 79.94 91 TRP A CA 1
ATOM 790 C C . TRP A 1 91 ? 3.088 -10.559 1.411 1.00 79.94 91 TRP A C 1
ATOM 792 O O . TRP A 1 91 ? 1.908 -10.812 1.157 1.00 79.94 91 TRP A O 1
ATOM 802 N N . HIS A 1 92 ? 3.475 -9.345 1.815 1.00 84.38 92 HIS A N 1
ATOM 803 C CA . HIS A 1 92 ? 2.545 -8.240 2.116 1.00 84.38 92 HIS A CA 1
ATOM 804 C C . HIS A 1 92 ? 1.456 -8.605 3.140 1.00 84.38 92 HIS A C 1
ATOM 806 O O . HIS A 1 92 ? 0.344 -8.072 3.100 1.00 84.38 92 HIS A O 1
ATOM 812 N N . ARG A 1 93 ? 1.728 -9.565 4.035 1.00 88.12 93 ARG A N 1
ATOM 813 C CA . ARG A 1 93 ? 0.800 -9.932 5.111 1.00 88.12 93 ARG A CA 1
ATOM 814 C C . ARG A 1 93 ? 0.527 -8.762 6.066 1.00 88.12 93 ARG A C 1
ATOM 816 O O . ARG A 1 93 ? -0.649 -8.487 6.272 1.00 88.12 93 ARG A O 1
ATOM 823 N N . PRO A 1 94 ? 1.527 -7.989 6.539 1.00 89.62 94 PRO A N 1
ATOM 824 C CA . PRO A 1 94 ? 1.258 -6.841 7.407 1.00 89.62 94 PRO A CA 1
ATOM 825 C C . PRO A 1 94 ? 0.340 -5.789 6.764 1.00 89.62 94 PRO A C 1
ATOM 827 O O . PRO A 1 94 ? -0.551 -5.266 7.428 1.00 89.62 94 PRO A O 1
ATOM 830 N N . GLU A 1 95 ? 0.493 -5.509 5.463 1.00 90.56 95 GLU A N 1
ATOM 831 C CA . GLU A 1 95 ? -0.415 -4.623 4.724 1.00 90.56 95 GLU A CA 1
ATOM 832 C C . GLU A 1 95 ? -1.843 -5.172 4.656 1.00 90.56 95 GLU A C 1
ATOM 834 O O . GLU A 1 95 ? -2.800 -4.414 4.831 1.00 90.56 95 GLU A O 1
ATOM 839 N N . ARG A 1 96 ? -2.000 -6.475 4.388 1.00 91.19 96 ARG A N 1
ATOM 840 C CA . ARG A 1 96 ? -3.319 -7.122 4.333 1.00 91.19 96 ARG A CA 1
ATOM 841 C C . ARG A 1 96 ? -3.989 -7.133 5.695 1.00 91.19 96 ARG A C 1
ATOM 843 O O . ARG A 1 96 ? -5.137 -6.718 5.789 1.00 91.19 96 ARG A O 1
ATOM 850 N N . ASP A 1 97 ? -3.249 -7.479 6.740 1.00 93.31 97 ASP A N 1
ATOM 851 C CA . ASP A 1 97 ? -3.741 -7.431 8.110 1.00 93.31 97 ASP A CA 1
ATOM 852 C C . ASP A 1 97 ? -4.158 -5.996 8.471 1.00 93.31 97 ASP A C 1
ATOM 854 O O . ASP A 1 97 ? -5.146 -5.781 9.170 1.00 93.31 97 ASP A O 1
ATOM 858 N N . PHE A 1 98 ? -3.412 -4.977 8.024 1.00 94.56 98 PHE A N 1
ATOM 859 C CA . PHE A 1 98 ? -3.760 -3.572 8.264 1.00 94.56 98 PHE A CA 1
ATOM 860 C C . PHE A 1 98 ? -5.034 -3.158 7.524 1.00 94.56 98 PHE A C 1
ATOM 862 O O . PHE A 1 98 ? -5.892 -2.499 8.109 1.00 94.56 98 PHE A O 1
ATOM 869 N N . ARG A 1 99 ? -5.199 -3.582 6.267 1.00 94.50 99 ARG A N 1
ATOM 870 C CA . ARG A 1 99 ? -6.440 -3.395 5.506 1.00 94.50 99 ARG A CA 1
ATOM 871 C C . ARG A 1 99 ? -7.625 -4.066 6.200 1.00 94.50 99 ARG A C 1
ATOM 873 O O . ARG A 1 99 ? -8.666 -3.434 6.344 1.00 94.50 99 ARG A O 1
ATOM 880 N N . ASP A 1 100 ? -7.472 -5.316 6.622 1.00 95.31 100 ASP A N 1
ATOM 881 C CA . ASP A 1 100 ? -8.555 -6.103 7.220 1.00 95.31 100 ASP A CA 1
ATOM 882 C C . ASP A 1 100 ? -8.956 -5.535 8.586 1.00 95.31 100 ASP A C 1
ATOM 884 O O . ASP A 1 100 ? -10.142 -5.377 8.876 1.00 95.31 100 ASP A O 1
ATOM 888 N N . TRP A 1 101 ? -7.973 -5.089 9.372 1.00 95.00 101 TRP A N 1
ATOM 889 C CA . TRP A 1 101 ? -8.208 -4.292 10.573 1.00 95.00 101 TRP A CA 1
ATOM 890 C C . TRP A 1 101 ? -8.986 -3.006 10.260 1.00 95.00 101 TRP A C 1
ATOM 892 O O . TRP A 1 101 ? -10.003 -2.750 10.897 1.00 95.00 101 TRP A O 1
ATOM 902 N N . TYR A 1 102 ? -8.584 -2.225 9.252 1.00 94.31 102 TYR A N 1
ATOM 903 C CA . TYR A 1 102 ? -9.295 -0.992 8.895 1.00 94.31 102 TYR A CA 1
ATOM 904 C C . TYR A 1 102 ? -10.747 -1.263 8.473 1.00 94.31 102 TYR A C 1
ATOM 906 O O . TYR A 1 102 ? -11.659 -0.546 8.880 1.00 94.31 102 TYR A O 1
ATOM 914 N N . LEU A 1 103 ? -10.977 -2.331 7.703 1.00 93.25 103 LEU A N 1
ATOM 915 C CA . LEU A 1 103 ? -12.315 -2.780 7.314 1.00 93.25 103 LEU A CA 1
ATOM 916 C C . LEU A 1 103 ? -13.173 -3.163 8.526 1.00 93.25 103 LEU A C 1
ATOM 918 O O . LEU A 1 103 ? -14.354 -2.822 8.555 1.00 93.25 103 LEU A O 1
ATOM 922 N N . SER A 1 104 ? -12.590 -3.802 9.546 1.00 93.12 104 SER A N 1
ATOM 923 C CA . SER A 1 104 ? -13.320 -4.163 10.771 1.00 93.12 104 SER A CA 1
ATOM 924 C C . SER A 1 104 ? -13.801 -2.962 11.596 1.00 93.12 104 SER A C 1
ATOM 926 O O . SER A 1 104 ? -14.705 -3.116 12.414 1.00 93.12 104 SER A O 1
ATOM 928 N N . LEU A 1 105 ? -13.265 -1.757 11.362 1.00 91.00 105 LEU A N 1
ATOM 929 C CA . LEU A 1 105 ? -13.721 -0.530 12.028 1.00 91.00 105 LEU A CA 1
ATOM 930 C C . LEU A 1 105 ? -15.022 0.023 11.425 1.00 91.00 105 LEU A C 1
ATOM 932 O O . LEU A 1 105 ? -15.747 0.764 12.092 1.00 91.00 105 LEU A O 1
ATOM 936 N N . LEU A 1 106 ? -15.325 -0.313 10.165 1.00 89.12 106 LEU A N 1
ATOM 937 C CA . LEU A 1 106 ? -16.444 0.280 9.426 1.00 89.12 106 LEU A CA 1
ATOM 938 C C . LEU A 1 106 ? -17.827 -0.051 10.019 1.00 89.12 106 LEU A C 1
ATOM 940 O O . LEU A 1 106 ? -18.634 0.874 10.121 1.00 89.12 106 LEU A O 1
ATOM 944 N N . PRO A 1 107 ? -18.115 -1.285 10.484 1.00 88.56 107 PRO A N 1
ATOM 945 C CA . PRO A 1 107 ? -19.384 -1.576 11.154 1.00 88.56 107 PRO A CA 1
ATOM 946 C C . PRO A 1 107 ? -19.594 -0.756 12.437 1.00 88.56 107 PRO A C 1
ATOM 948 O O . PRO A 1 107 ? -20.713 -0.339 12.732 1.00 88.56 107 PRO A O 1
ATOM 951 N N . GLY A 1 108 ? -18.522 -0.490 13.195 1.00 83.12 108 GLY A N 1
ATOM 952 C CA . GLY A 1 108 ? -18.578 0.335 14.407 1.00 83.12 108 GLY A CA 1
ATOM 953 C C . GLY A 1 108 ? -18.845 1.812 14.107 1.00 83.12 108 GLY A C 1
ATOM 954 O O . GLY A 1 108 ? -19.566 2.477 14.849 1.00 83.12 108 GLY A O 1
ATOM 955 N N . PHE A 1 109 ? -18.337 2.314 12.978 1.00 84.50 109 PHE A N 1
ATOM 956 C CA . PHE A 1 109 ? -18.588 3.685 12.535 1.00 84.50 109 PHE A CA 1
ATOM 957 C C . PHE A 1 109 ? -20.070 3.947 12.237 1.00 84.50 109 PHE A C 1
ATOM 959 O O . PHE A 1 109 ? -20.582 5.004 12.598 1.00 84.50 109 PHE A O 1
ATOM 966 N N . GLU A 1 110 ? -20.777 2.994 11.624 1.00 80.38 110 GLU A N 1
ATOM 967 C CA . GLU A 1 110 ? -22.216 3.124 11.353 1.00 80.38 110 GLU A CA 1
ATOM 968 C C . GLU A 1 110 ? -23.028 3.326 12.645 1.00 80.38 110 GLU A C 1
ATOM 970 O O . GLU A 1 110 ? -23.967 4.122 12.694 1.00 80.38 110 GLU A O 1
ATOM 975 N N . GLN A 1 111 ? -22.622 2.648 13.719 1.00 79.62 111 GLN A N 1
ATOM 976 C CA . GLN A 1 111 ? -23.242 2.765 15.039 1.00 79.62 111 GLN A CA 1
ATOM 977 C C . GLN A 1 111 ? -22.869 4.095 15.713 1.00 79.62 111 GLN A C 1
ATOM 979 O O . GLN A 1 111 ? -23.744 4.785 16.239 1.00 79.62 111 GLN A O 1
ATOM 984 N N . ALA A 1 112 ? -21.593 4.486 15.645 1.00 78.75 112 ALA A N 1
ATOM 985 C CA . ALA A 1 112 ? -21.070 5.731 16.209 1.00 78.75 112 ALA A CA 1
ATOM 986 C C . ALA A 1 112 ? -21.624 6.990 15.523 1.00 78.75 112 ALA A C 1
ATOM 988 O O . ALA A 1 112 ? -21.816 8.013 16.176 1.00 78.75 112 ALA A O 1
ATOM 989 N N . ALA A 1 113 ? -21.959 6.914 14.231 1.00 78.31 113 ALA A N 1
ATOM 990 C CA . ALA A 1 113 ? -22.517 8.030 13.468 1.00 78.31 113 ALA A CA 1
ATOM 991 C C . ALA A 1 113 ? -23.872 8.540 13.997 1.00 78.31 113 ALA A C 1
ATOM 993 O O . ALA A 1 113 ? -24.335 9.597 13.574 1.00 78.31 113 ALA A O 1
ATOM 994 N N . ARG A 1 114 ? -24.502 7.822 14.936 1.00 81.44 114 ARG A N 1
ATOM 995 C CA . ARG A 1 114 ? -25.756 8.223 15.589 1.00 81.44 114 ARG A CA 1
ATOM 996 C C . ARG A 1 114 ? -25.572 9.287 16.681 1.00 81.44 114 ARG A C 1
ATOM 998 O O . ARG A 1 114 ? -26.559 9.903 17.073 1.00 81.44 114 ARG A O 1
ATOM 1005 N N . ARG A 1 115 ? -24.349 9.506 17.183 1.00 82.75 115 ARG A N 1
ATOM 1006 C CA . ARG A 1 115 ? -24.022 10.535 18.191 1.00 82.75 115 ARG A CA 1
ATOM 1007 C C . ARG A 1 115 ? -22.856 11.397 17.715 1.00 82.75 115 ARG A C 1
ATOM 1009 O O . ARG A 1 115 ? -21.834 10.875 17.287 1.00 82.75 115 ARG A O 1
ATOM 1016 N N . THR A 1 116 ? -22.973 12.717 17.842 1.00 80.38 116 THR A N 1
ATOM 1017 C CA . THR A 1 116 ? -21.968 13.667 17.330 1.00 80.38 116 THR A CA 1
ATOM 1018 C C . THR A 1 116 ? -20.586 13.500 17.973 1.00 80.38 116 THR A C 1
ATOM 1020 O O . THR A 1 116 ? -19.580 13.535 17.269 1.00 80.38 116 THR A O 1
ATOM 1023 N N . SER A 1 117 ? -20.514 13.277 19.291 1.00 80.19 117 SER A N 1
ATOM 1024 C CA . SER A 1 117 ? -19.241 13.071 20.004 1.00 80.19 117 SER A CA 1
ATOM 1025 C C . SER A 1 117 ? -18.533 11.782 19.574 1.00 80.19 117 SER A C 1
ATOM 1027 O O . SER A 1 117 ? -17.326 11.778 19.335 1.00 80.19 117 SER A O 1
ATOM 1029 N N . ASP A 1 118 ? -19.292 10.698 19.405 1.00 83.31 118 ASP A N 1
ATOM 1030 C CA . ASP A 1 118 ? -18.767 9.418 18.932 1.00 83.31 118 ASP A CA 1
ATOM 1031 C C . ASP A 1 118 ? -18.356 9.478 17.455 1.00 83.31 118 ASP A C 1
ATOM 1033 O O . ASP A 1 118 ? -17.346 8.884 17.076 1.00 83.31 118 ASP A O 1
ATOM 1037 N N . TYR A 1 119 ? -19.082 10.245 16.636 1.00 86.44 119 TYR A N 1
ATOM 1038 C CA . TYR A 1 119 ? -18.763 10.463 15.229 1.00 86.44 119 TYR A CA 1
ATOM 1039 C C . TYR A 1 119 ? -17.395 11.128 15.031 1.00 86.44 119 TYR A C 1
ATOM 1041 O O . TYR A 1 119 ? -16.583 10.618 14.258 1.00 86.44 119 TYR A O 1
ATOM 1049 N N . GLU A 1 120 ? -17.111 12.234 15.727 1.00 88.12 120 GLU A N 1
ATOM 1050 C CA . GLU A 1 120 ? -15.829 12.946 15.587 1.00 88.12 120 GLU A CA 1
ATOM 1051 C C . GLU A 1 120 ? -14.649 12.085 16.047 1.00 88.12 120 GLU A C 1
ATOM 1053 O O . GLU A 1 120 ? -13.614 12.009 15.379 1.00 88.12 120 GLU A O 1
ATOM 1058 N N . ARG A 1 121 ? -14.826 11.353 17.149 1.00 87.88 121 ARG A N 1
ATOM 1059 C CA . ARG A 1 121 ? -13.825 10.414 17.665 1.00 87.88 121 ARG A CA 1
ATOM 1060 C C . ARG A 1 121 ? -13.538 9.287 16.674 1.00 87.88 121 ARG A C 1
ATOM 1062 O O . ARG A 1 121 ? -12.379 9.025 16.353 1.00 87.88 121 ARG A O 1
ATOM 1069 N N . PHE A 1 122 ? -14.575 8.666 16.115 1.00 90.00 122 PHE A N 1
ATOM 1070 C CA . PHE A 1 122 ? -14.402 7.662 15.063 1.00 90.00 122 PHE A CA 1
ATOM 1071 C C . PHE A 1 122 ? -13.784 8.249 13.792 1.00 90.00 122 PHE A C 1
ATOM 1073 O O . PHE A 1 122 ? -12.989 7.583 13.129 1.00 90.00 122 PHE A O 1
ATOM 1080 N N . LEU A 1 123 ? -14.112 9.493 13.439 1.00 91.00 123 LEU A N 1
ATOM 1081 C CA . LEU A 1 123 ? -13.528 10.158 12.281 1.00 91.00 123 LEU A CA 1
ATOM 1082 C C . LEU A 1 123 ? -12.015 10.346 12.440 1.00 91.00 123 LEU A C 1
ATOM 1084 O O . LEU A 1 123 ? -11.285 10.151 11.467 1.00 91.00 123 LEU A O 1
ATOM 1088 N N . GLN A 1 124 ? -11.534 10.657 13.648 1.00 91.12 124 GLN A N 1
ATOM 1089 C CA . GLN A 1 124 ? -10.097 10.697 13.938 1.00 91.12 124 GLN A CA 1
ATOM 1090 C C . GLN A 1 124 ? -9.446 9.332 13.701 1.00 91.12 124 GLN A C 1
ATOM 1092 O O . GLN A 1 124 ? -8.436 9.252 13.004 1.00 91.12 124 GLN A O 1
ATOM 1097 N N . VAL A 1 125 ? -10.068 8.248 14.180 1.00 92.50 125 VAL A N 1
ATOM 1098 C CA . VAL A 1 125 ? -9.577 6.879 13.949 1.00 92.50 125 VAL A CA 1
ATOM 1099 C C . VAL A 1 125 ? -9.512 6.554 12.454 1.00 92.50 125 VAL A C 1
ATOM 1101 O O . VAL A 1 125 ? -8.503 6.051 11.959 1.00 92.50 125 VAL A O 1
ATOM 1104 N N . LEU A 1 126 ? -10.558 6.895 11.701 1.00 92.25 126 LEU A N 1
ATOM 1105 C CA . LEU A 1 126 ? -10.653 6.615 10.265 1.00 92.25 126 LEU A CA 1
ATOM 1106 C C . LEU A 1 126 ? -9.657 7.413 9.410 1.00 92.25 126 LEU A C 1
ATOM 1108 O O . LEU A 1 126 ? -9.440 7.042 8.251 1.00 92.25 126 LEU A O 1
ATOM 1112 N N . ARG A 1 127 ? -9.062 8.480 9.960 1.00 94.38 127 ARG A N 1
ATOM 1113 C CA . ARG A 1 127 ? -7.999 9.284 9.336 1.00 94.38 127 ARG A CA 1
ATOM 1114 C C . ARG A 1 127 ? -6.588 8.789 9.647 1.00 94.38 127 ARG A C 1
ATOM 1116 O O . ARG A 1 127 ? -5.673 9.137 8.911 1.00 94.38 127 ARG A O 1
ATOM 1123 N N . LEU A 1 128 ? -6.390 7.931 10.651 1.00 93.38 128 LEU A N 1
ATOM 1124 C CA . LEU A 1 128 ? -5.060 7.420 11.021 1.00 93.38 128 LEU A CA 1
ATOM 1125 C C . LEU A 1 128 ? -4.264 6.793 9.857 1.00 93.38 128 LEU A C 1
ATOM 1127 O O . LEU A 1 128 ? -3.047 6.989 9.806 1.00 93.38 128 LEU A O 1
ATOM 1131 N N . PRO A 1 129 ? -4.880 6.101 8.871 1.00 93.44 129 PRO A N 1
ATOM 1132 C CA . PRO A 1 129 ? -4.135 5.620 7.711 1.00 93.44 129 PRO A CA 1
ATOM 1133 C C . PRO A 1 129 ? -3.475 6.720 6.876 1.00 93.44 129 PRO A C 1
ATOM 1135 O O . PRO A 1 129 ? -2.568 6.406 6.108 1.00 93.44 129 PRO A O 1
ATOM 1138 N N . GLU A 1 130 ? -3.877 7.989 6.982 1.00 92.12 130 GLU A N 1
ATOM 1139 C CA . GLU A 1 130 ? -3.274 9.109 6.244 1.00 92.12 130 GLU A CA 1
ATOM 1140 C C . GLU A 1 130 ? -1.791 9.276 6.598 1.00 92.12 130 GLU A C 1
ATOM 1142 O O . GLU A 1 130 ? -0.963 9.434 5.696 1.00 92.12 130 GLU A O 1
ATOM 1147 N N . GLU A 1 131 ? -1.439 9.091 7.872 1.00 90.94 131 GLU A N 1
ATOM 1148 C CA . GLU A 1 131 ? -0.070 9.197 8.396 1.00 90.94 131 GLU A CA 1
ATOM 1149 C C . GLU A 1 131 ? 0.821 8.006 8.005 1.00 90.94 131 GLU A C 1
ATOM 1151 O O . GLU A 1 131 ? 2.054 8.115 7.961 1.00 90.94 131 GLU A O 1
ATOM 1156 N N . VAL A 1 132 ? 0.201 6.871 7.664 1.00 90.81 132 VAL A N 1
ATOM 1157 C CA . VAL A 1 132 ? 0.885 5.646 7.244 1.00 90.81 132 VAL A CA 1
ATOM 1158 C C . VAL A 1 132 ? 1.389 5.816 5.810 1.00 90.81 132 VAL A C 1
ATOM 1160 O O . VAL A 1 132 ? 0.669 5.637 4.824 1.00 90.81 132 VAL A O 1
ATOM 1163 N N . SER A 1 133 ? 2.647 6.222 5.683 1.00 86.19 133 SER A N 1
ATOM 1164 C CA . SER A 1 133 ? 3.326 6.459 4.409 1.00 86.19 133 SER A CA 1
ATOM 1165 C C . SER A 1 133 ? 4.814 6.116 4.502 1.00 86.19 133 SER A C 1
ATOM 1167 O O . SER A 1 133 ? 5.381 6.043 5.594 1.00 86.19 133 SER A O 1
ATOM 1169 N N . GLY A 1 134 ? 5.439 5.903 3.341 1.00 85.31 134 GLY A N 1
ATOM 1170 C CA . GLY A 1 134 ? 6.864 5.598 3.217 1.00 85.31 134 GLY A CA 1
ATOM 1171 C C . GLY A 1 134 ? 7.172 4.156 2.805 1.00 85.31 134 GLY A C 1
ATOM 1172 O O . GLY A 1 134 ? 6.286 3.360 2.452 1.00 85.31 134 GLY A O 1
ATOM 1173 N N . TYR A 1 135 ? 8.467 3.842 2.819 1.00 82.75 135 TYR A N 1
ATOM 1174 C CA . TYR A 1 135 ? 8.994 2.498 2.581 1.00 82.75 135 TYR A CA 1
ATOM 1175 C C . TYR A 1 135 ? 8.603 1.537 3.707 1.00 82.75 135 TYR A C 1
ATOM 1177 O O . TYR A 1 135 ? 8.091 1.965 4.740 1.00 82.75 135 TYR A O 1
ATOM 1185 N N . ARG A 1 136 ? 8.787 0.235 3.489 1.00 81.81 136 ARG A N 1
ATOM 1186 C CA . ARG A 1 136 ? 8.275 -0.832 4.363 1.00 81.81 136 ARG A CA 1
ATOM 1187 C C . ARG A 1 136 ? 8.771 -0.682 5.805 1.00 81.81 136 ARG A C 1
ATOM 1189 O O . ARG A 1 136 ? 7.972 -0.725 6.734 1.00 81.81 136 ARG A O 1
ATOM 1196 N N . GLU A 1 137 ? 10.055 -0.373 5.956 1.00 84.19 137 GLU A N 1
ATOM 1197 C CA . GLU A 1 137 ? 10.761 -0.126 7.215 1.00 84.19 137 GLU A CA 1
ATOM 1198 C C . GLU A 1 137 ? 10.180 1.031 8.041 1.00 84.19 137 GLU A C 1
ATOM 1200 O O . GLU A 1 137 ? 10.249 1.008 9.263 1.00 84.19 137 GLU A O 1
ATOM 1205 N N . ILE A 1 138 ? 9.571 2.024 7.389 1.00 87.62 138 ILE A N 1
ATOM 1206 C CA . ILE A 1 138 ? 8.926 3.170 8.051 1.00 87.62 138 ILE A CA 1
ATOM 1207 C C . ILE A 1 138 ? 7.428 2.906 8.218 1.00 87.62 138 ILE A C 1
ATOM 1209 O O . ILE A 1 138 ? 6.814 3.264 9.221 1.00 87.62 138 ILE A O 1
ATOM 1213 N N . ARG A 1 139 ? 6.817 2.276 7.216 1.00 89.94 139 ARG A N 1
ATOM 1214 C CA . ARG A 1 139 ? 5.377 2.055 7.133 1.00 89.94 139 ARG A CA 1
ATOM 1215 C C . ARG A 1 139 ? 4.890 1.067 8.183 1.00 89.94 139 ARG A C 1
ATOM 1217 O O . ARG A 1 139 ? 3.836 1.302 8.759 1.00 89.94 139 ARG A O 1
ATOM 1224 N N . TYR A 1 140 ? 5.626 -0.015 8.429 1.00 90.75 140 TYR A N 1
ATOM 1225 C CA . TYR A 1 140 ? 5.221 -1.051 9.383 1.00 90.75 140 TYR A CA 1
ATOM 1226 C C . TYR A 1 140 ? 5.164 -0.554 10.829 1.00 90.75 140 TYR A C 1
ATOM 1228 O O . TYR A 1 140 ? 4.117 -0.740 11.454 1.00 90.75 140 TYR A O 1
ATOM 1236 N N . PRO A 1 141 ? 6.184 0.159 11.344 1.00 94.31 141 PRO A N 1
ATOM 1237 C CA . PRO A 1 141 ? 6.071 0.833 12.635 1.00 94.31 141 PRO A CA 1
ATOM 1238 C C . PRO A 1 141 ? 4.865 1.773 12.695 1.00 94.31 141 PRO A C 1
ATOM 1240 O O . PRO A 1 141 ? 4.049 1.676 13.606 1.00 94.31 141 PRO A O 1
ATOM 1243 N N . LYS A 1 142 ? 4.661 2.600 11.662 1.00 94.50 142 LYS A N 1
ATOM 1244 C CA . LYS A 1 142 ? 3.517 3.522 11.602 1.00 94.50 142 LYS A CA 1
ATOM 1245 C C . LYS A 1 142 ? 2.158 2.821 11.580 1.00 94.50 142 LYS A C 1
ATOM 1247 O O . LYS A 1 142 ? 1.198 3.348 12.131 1.00 94.50 142 LYS A O 1
ATOM 1252 N N . MET A 1 143 ? 2.046 1.647 10.957 1.00 94.44 143 MET A N 1
ATOM 1253 C CA . MET A 1 143 ? 0.827 0.830 11.007 1.00 94.44 143 MET A CA 1
ATOM 1254 C C . MET A 1 143 ? 0.537 0.355 12.432 1.00 94.44 143 MET A C 1
ATOM 1256 O O . MET A 1 143 ? -0.611 0.416 12.872 1.00 94.44 143 MET A O 1
ATOM 1260 N N . ALA A 1 144 ? 1.566 -0.090 13.156 1.00 94.19 144 ALA A N 1
ATOM 1261 C CA . ALA A 1 144 ? 1.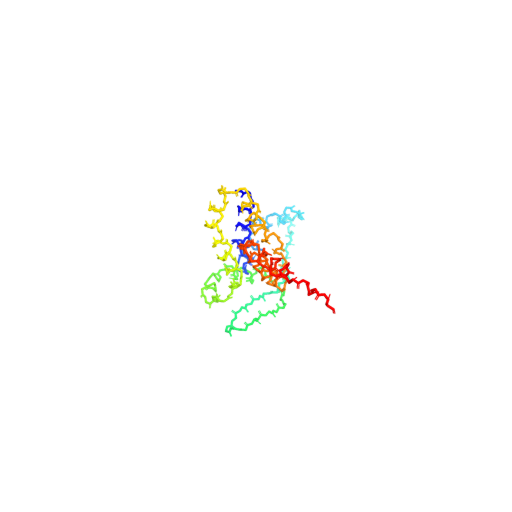433 -0.489 14.553 1.00 94.19 144 ALA A CA 1
ATOM 1262 C C . ALA A 1 144 ? 1.056 0.707 15.445 1.00 94.19 144 ALA A C 1
ATOM 1264 O O . ALA A 1 144 ? 0.123 0.608 16.238 1.00 94.19 144 ALA A O 1
ATOM 1265 N N . GLU A 1 145 ? 1.701 1.860 15.257 1.00 94.50 145 GLU A N 1
ATOM 1266 C CA . GLU A 1 145 ? 1.362 3.101 15.963 1.00 94.50 145 GLU A CA 1
ATOM 1267 C C . GLU A 1 145 ? -0.077 3.549 15.685 1.00 94.50 145 GLU A C 1
ATOM 1269 O O . GLU A 1 145 ? -0.797 3.914 16.613 1.00 94.50 145 GLU A O 1
ATOM 1274 N N . ALA A 1 146 ? -0.524 3.490 14.428 1.00 94.62 146 ALA A N 1
ATOM 1275 C CA . ALA A 1 146 ? -1.895 3.819 14.051 1.00 94.62 146 ALA A CA 1
ATOM 1276 C C . ALA A 1 146 ? -2.906 2.903 14.757 1.00 94.62 146 ALA A C 1
ATOM 1278 O O . ALA A 1 146 ? -3.899 3.389 15.292 1.00 94.62 146 ALA A O 1
ATOM 1279 N N . ARG A 1 147 ? -2.638 1.594 14.833 1.00 94.50 147 ARG A N 1
ATOM 1280 C CA . ARG A 1 147 ? -3.486 0.655 15.585 1.00 94.50 147 ARG A CA 1
ATOM 1281 C C . ARG A 1 147 ? -3.523 0.985 17.076 1.00 94.50 147 ARG A C 1
ATOM 1283 O O . ARG A 1 147 ? -4.605 1.123 17.636 1.00 94.50 147 ARG A O 1
ATOM 1290 N N . ALA A 1 148 ? -2.365 1.220 17.690 1.00 93.69 148 ALA A N 1
ATOM 1291 C CA . ALA A 1 148 ? -2.280 1.574 19.106 1.00 93.69 148 ALA A CA 1
ATOM 1292 C C . ALA A 1 148 ? -3.003 2.896 19.428 1.00 93.69 148 ALA A C 1
ATOM 1294 O O . ALA A 1 148 ? -3.635 3.034 20.475 1.00 93.69 148 ALA A O 1
ATOM 1295 N N . ARG A 1 149 ? -2.942 3.890 18.530 1.00 93.62 149 ARG A N 1
ATOM 1296 C CA . ARG A 1 149 ? -3.700 5.144 18.675 1.00 93.62 149 ARG A CA 1
ATOM 1297 C C . ARG A 1 149 ? -5.202 4.923 18.526 1.00 93.62 149 ARG A C 1
ATOM 1299 O O . ARG A 1 149 ? -5.966 5.495 19.295 1.00 93.62 149 ARG A O 1
ATOM 1306 N N . ALA A 1 150 ? -5.622 4.094 17.574 1.00 92.94 150 ALA A N 1
ATOM 1307 C CA . ALA A 1 150 ? -7.028 3.754 17.397 1.00 92.94 150 ALA A CA 1
ATOM 1308 C C . ALA A 1 150 ? -7.611 3.083 18.643 1.00 92.94 150 ALA A C 1
ATOM 1310 O O . ALA A 1 150 ? -8.682 3.474 19.090 1.00 92.94 150 ALA A O 1
ATOM 1311 N N . GLU A 1 151 ? -6.891 2.130 19.236 1.00 91.31 151 GLU A N 1
ATOM 1312 C CA . GLU A 1 151 ? -7.307 1.471 20.477 1.00 91.31 151 GLU A CA 1
ATOM 1313 C C . GLU A 1 151 ? -7.523 2.486 21.604 1.00 91.31 151 GLU A C 1
ATOM 1315 O O . GLU A 1 151 ? -8.573 2.475 22.240 1.00 91.31 151 GLU A O 1
ATOM 1320 N N . LYS A 1 152 ? -6.586 3.425 21.794 1.00 91.56 152 LYS A N 1
ATOM 1321 C CA . LYS A 1 152 ? -6.721 4.500 22.793 1.00 91.56 152 LYS A CA 1
ATOM 1322 C C . LYS A 1 152 ? -7.933 5.398 22.540 1.00 91.56 152 LYS A C 1
ATOM 1324 O O . LYS A 1 152 ? -8.613 5.772 23.485 1.00 91.56 152 LYS A O 1
ATOM 1329 N N . LEU A 1 153 ? -8.209 5.743 21.282 1.00 88.81 153 LEU A N 1
ATOM 1330 C CA . LEU A 1 153 ? -9.342 6.603 20.917 1.00 88.81 153 LEU A CA 1
ATOM 1331 C C . LEU A 1 153 ? -10.692 5.885 21.042 1.00 88.81 153 LEU A C 1
ATOM 1333 O O . LEU A 1 153 ? -11.706 6.519 21.326 1.00 88.81 153 LEU A O 1
ATOM 1337 N N . LEU A 1 154 ? -10.724 4.570 20.829 1.00 86.44 154 LEU A N 1
ATOM 1338 C CA . LEU A 1 154 ? -11.946 3.769 20.913 1.00 86.44 154 LEU A CA 1
ATOM 1339 C C . LEU A 1 154 ? -12.268 3.308 22.339 1.00 86.44 154 LEU A C 1
ATOM 1341 O O . LEU A 1 154 ? -13.404 2.900 22.587 1.00 86.44 154 LEU A O 1
ATOM 1345 N N . GLN A 1 155 ? -11.327 3.412 23.284 1.00 84.50 155 GLN A N 1
ATOM 1346 C CA . GLN A 1 155 ? -11.612 3.155 24.694 1.00 84.50 155 GLN A CA 1
ATOM 1347 C C . GLN A 1 155 ? -12.732 4.088 25.197 1.00 84.50 155 GLN A C 1
ATOM 1349 O O . GLN A 1 155 ? -12.704 5.293 24.933 1.00 84.50 155 GLN A O 1
ATOM 1354 N N . PRO A 1 156 ? -13.760 3.555 25.879 1.00 67.50 156 PRO A N 1
ATOM 1355 C CA . PRO A 1 156 ? -14.800 4.378 26.480 1.00 67.50 156 PRO A CA 1
ATOM 1356 C C . PRO A 1 156 ? -14.215 5.215 27.628 1.00 67.50 156 PRO A C 1
ATOM 1358 O O . PRO A 1 156 ? -13.468 4.702 28.459 1.00 67.50 156 PRO A O 1
ATOM 1361 N N . GLU A 1 157 ? -14.594 6.494 27.705 1.00 58.78 157 GLU A N 1
ATOM 1362 C CA . GLU A 1 157 ? -14.113 7.469 28.706 1.00 58.78 157 GLU A CA 1
ATOM 1363 C C . GLU A 1 157 ? -14.359 7.059 30.174 1.00 58.78 157 GLU A C 1
ATOM 1365 O O . GLU A 1 157 ? -13.765 7.635 31.083 1.00 58.78 157 GLU A O 1
ATOM 1370 N N . ALA A 1 158 ? -15.155 6.013 30.426 1.00 48.94 158 ALA A N 1
ATOM 1371 C CA . ALA A 1 158 ? -15.439 5.485 31.761 1.00 48.94 158 ALA A CA 1
ATOM 1372 C C . ALA A 1 158 ? -14.181 5.095 32.571 1.00 48.94 158 ALA A C 1
ATOM 1374 O O . ALA A 1 158 ? -14.226 5.086 33.799 1.00 48.94 158 ALA A O 1
ATOM 1375 N N . ALA A 1 159 ? -13.045 4.817 31.919 1.00 44.00 159 ALA A N 1
ATOM 1376 C CA . ALA A 1 159 ? -11.781 4.534 32.606 1.00 44.00 159 ALA A CA 1
ATOM 1377 C C . ALA A 1 159 ? -11.028 5.797 33.082 1.00 44.00 159 ALA A C 1
ATOM 1379 O O . ALA A 1 159 ? -10.202 5.707 33.988 1.00 44.00 159 ALA A O 1
ATOM 1380 N N . ALA A 1 160 ? -11.304 6.975 32.508 1.00 43.22 160 ALA A N 1
ATOM 1381 C CA . ALA A 1 160 ? -10.605 8.220 32.840 1.00 43.22 160 ALA A CA 1
ATOM 1382 C C . ALA A 1 160 ? -11.246 8.971 34.024 1.00 43.22 160 ALA A C 1
ATOM 1384 O O . ALA A 1 160 ? -10.538 9.603 34.809 1.00 43.22 160 ALA A O 1
ATOM 1385 N N . GLU A 1 161 ? -12.566 8.857 34.209 1.00 42.41 161 GLU A N 1
ATOM 1386 C CA . GLU A 1 161 ? -13.268 9.488 35.339 1.00 42.41 161 GLU A CA 1
ATOM 1387 C C . GLU A 1 161 ? -13.146 8.699 36.657 1.00 42.41 161 GLU A C 1
ATOM 1389 O O . GLU A 1 161 ? -13.184 9.292 37.739 1.00 42.41 161 GLU A O 1
ATOM 1394 N N . GLY A 1 162 ? -12.944 7.375 36.595 1.00 41.38 162 GLY A N 1
ATOM 1395 C CA . GLY A 1 162 ? -12.784 6.522 37.783 1.00 41.38 162 GLY A CA 1
ATOM 1396 C C . GLY A 1 162 ? -11.514 6.822 38.587 1.00 41.38 162 GLY A C 1
ATOM 1397 O O . GLY A 1 162 ? -11.556 6.888 39.813 1.00 41.38 162 GLY A O 1
ATOM 1398 N N . VAL A 1 163 ? -10.405 7.120 37.902 1.00 48.44 163 VAL A N 1
ATOM 1399 C CA . VAL A 1 163 ? -9.100 7.404 38.533 1.00 48.44 163 VAL A CA 1
ATOM 1400 C C . VAL A 1 163 ? -9.072 8.785 39.214 1.00 48.44 163 VAL A C 1
ATOM 1402 O O . VAL A 1 163 ? -8.382 8.989 40.217 1.00 48.44 163 VAL A O 1
ATOM 1405 N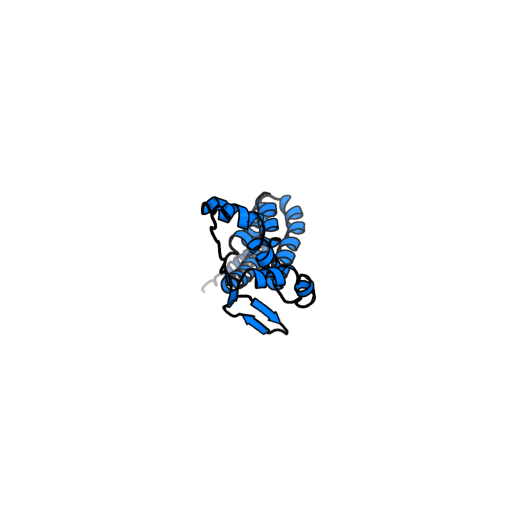 N . GLN A 1 164 ? -9.858 9.749 38.721 1.00 44.12 164 GLN A N 1
ATOM 1406 C CA . GLN A 1 164 ? -9.940 11.090 39.319 1.00 44.12 164 GLN A CA 1
ATOM 1407 C C . GLN A 1 164 ? -10.906 11.182 40.511 1.00 44.12 164 GLN A C 1
ATOM 1409 O O . GLN A 1 164 ? -10.764 12.083 41.339 1.00 44.12 164 GLN A O 1
ATOM 1414 N N . ARG A 1 165 ? -11.882 10.270 40.634 1.00 46.03 165 ARG A N 1
ATOM 1415 C CA . ARG A 1 165 ? -12.784 10.237 41.800 1.00 46.03 165 ARG A CA 1
ATOM 1416 C C . ARG A 1 165 ? -12.138 9.597 43.027 1.00 46.03 165 ARG A C 1
ATOM 1418 O O . ARG A 1 165 ? -12.329 10.105 44.127 1.00 46.03 165 ARG A O 1
ATOM 1425 N N . GLU A 1 166 ? -11.338 8.552 42.844 1.00 45.00 166 GLU A N 1
ATOM 1426 C CA . GLU A 1 166 ? -10.720 7.807 43.953 1.00 45.00 166 GLU A CA 1
ATOM 1427 C C . GLU A 1 166 ? -9.576 8.586 44.634 1.00 45.00 166 GLU A C 1
ATOM 1429 O O . GLU A 1 166 ? -9.336 8.456 45.831 1.00 45.00 166 GLU A O 1
ATOM 1434 N N . SER A 1 167 ? -8.931 9.504 43.908 1.00 48.69 167 SER A N 1
ATOM 1435 C CA . SER A 1 167 ? -7.883 10.389 44.441 1.00 48.69 167 SER A CA 1
ATOM 1436 C C . SER A 1 167 ? -8.416 11.613 45.208 1.00 48.69 167 SER A C 1
ATOM 1438 O O . SER A 1 167 ? -7.640 12.313 45.859 1.00 48.69 167 SER A O 1
ATOM 1440 N N . ARG A 1 168 ? -9.733 11.874 45.180 1.00 50.81 168 ARG A N 1
ATOM 1441 C CA . ARG A 1 168 ? -10.376 13.006 45.880 1.00 50.81 168 ARG A CA 1
ATOM 1442 C C . ARG A 1 168 ? -11.033 12.645 47.218 1.00 50.81 168 ARG A C 1
ATOM 1444 O O . ARG A 1 168 ? -11.487 13.555 47.905 1.00 50.81 168 ARG A O 1
ATOM 1451 N N . SER A 1 169 ? -11.082 11.369 47.609 1.00 47.94 169 SER A N 1
ATOM 1452 C CA . SER A 1 169 ? -11.833 10.914 48.792 1.00 47.94 169 SER A CA 1
ATOM 1453 C C . SER A 1 169 ? -10.994 10.635 50.045 1.00 47.94 169 SER A C 1
ATOM 1455 O O . SER A 1 169 ? -11.507 10.005 50.964 1.00 47.94 169 SER A O 1
ATOM 1457 N N . VAL A 1 170 ? -9.736 11.085 50.133 1.00 55.81 170 VAL A N 1
ATOM 1458 C CA . VAL A 1 170 ? -8.946 10.939 51.373 1.00 55.81 170 VAL A CA 1
ATOM 1459 C C . VAL A 1 170 ? -9.361 12.031 52.374 1.00 55.81 170 VAL A C 1
ATOM 1461 O O . VAL A 1 170 ? -9.079 13.207 52.121 1.00 55.81 170 VAL A O 1
ATOM 1464 N N . PRO A 1 171 ? -10.012 11.706 53.509 1.00 53.94 171 PRO A N 1
ATOM 1465 C CA . PRO A 1 171 ? -10.348 12.696 54.522 1.00 53.94 171 PRO A CA 1
ATOM 1466 C C . PRO A 1 171 ? -9.077 13.105 55.272 1.00 53.94 171 PRO A C 1
ATOM 1468 O O . PRO A 1 171 ? -8.271 12.270 55.684 1.00 53.94 171 PRO A O 1
ATOM 1471 N N . LYS A 1 172 ? -8.899 14.413 55.451 1.00 53.41 172 LYS A N 1
ATOM 1472 C CA . LYS A 1 172 ? -7.813 15.007 56.235 1.00 53.41 172 LYS A CA 1
ATOM 1473 C C . LYS A 1 172 ? -7.997 14.623 57.715 1.00 53.41 172 LYS A C 1
ATOM 1475 O O . LYS A 1 172 ? -9.080 14.878 58.235 1.00 53.41 172 LYS A O 1
ATOM 1480 N N . PRO A 1 173 ? -6.994 14.053 58.409 1.00 52.56 173 PRO A N 1
ATOM 1481 C CA . PRO A 1 173 ? -7.135 13.758 59.830 1.00 52.56 173 PRO A CA 1
ATOM 1482 C C . PRO A 1 173 ? -7.185 15.064 60.635 1.00 52.56 173 PRO A C 1
ATOM 1484 O O . PRO A 1 173 ? -6.313 15.930 60.490 1.00 52.56 173 PRO A O 1
ATOM 1487 N N . GLU A 1 174 ? -8.223 15.204 61.460 1.00 51.44 174 GLU A N 1
ATOM 1488 C CA . GLU A 1 174 ? -8.315 16.234 62.494 1.00 51.44 174 GLU A CA 1
ATOM 1489 C C . GLU A 1 174 ? -7.185 16.022 63.507 1.00 51.44 174 GLU A C 1
ATOM 1491 O O . GLU A 1 174 ? -6.962 14.914 63.995 1.00 51.44 174 GLU A O 1
ATOM 1496 N N . ARG A 1 175 ? -6.421 17.087 63.768 1.00 51.41 175 ARG A N 1
ATOM 1497 C CA . ARG A 1 175 ? -5.361 17.084 64.778 1.00 51.41 175 ARG A CA 1
ATOM 1498 C C . ARG A 1 175 ? -5.995 17.360 66.139 1.00 51.41 175 ARG A C 1
ATOM 1500 O O . ARG A 1 175 ? -6.655 18.387 66.282 1.00 51.41 175 ARG A O 1
ATOM 1507 N N . VAL A 1 176 ? -5.758 16.456 67.088 1.00 55.47 176 VAL A N 1
ATOM 1508 C CA . VAL A 1 176 ? -5.955 16.648 68.534 1.00 55.47 176 VAL A CA 1
ATOM 1509 C C . VAL A 1 176 ? -4.636 17.102 69.141 1.00 55.47 176 VAL A C 1
ATOM 1511 O O . VAL A 1 176 ? -3.592 16.558 68.707 1.00 55.47 176 VAL A O 1
#